Protein AF-A0A3P6LEL5-F1 (afdb_monomer_lite)

Radius of gyration: 14.1 Å; chains: 1; bounding box: 33×29×47 Å

InterPro domains:
  IPR008927 6-phosphogluconate dehydrogenase-like, C-terminal domain superfamily [SSF48179] (1-123)
  IPR013118 Mannitol dehydrogenase, C-terminal [PF08125] (1-121)
  IPR013328 6-phosphogluconate dehydrogenase, domain 2 [G3DSA:1.10.1040.10] (1-125)
  IPR050988 Mannitol Dehydrogenase/Oxidoreductase [PTHR43362] (1-121)

Sequence (125 aa):
MLNGSHSFLAYLGYLAGYQHINDCMEDEHYRYAAYGLMLQEQAPTLKVQGVDLQDYANRLIERYSNPALRHRTWQIAMDGSQKLPQRMLDSVRWHLAHDSKFDLLALGVAGWMRYVGGVDDREIR

Foldseek 3Di:
DLLLLLLLLLLVCVLVPNFFLLSLLVDPVSLVLSLCCQVVQPVVLDDDPPDDSNVVSVVSSVVSNDPVDRHTSVVSLPPCVVSLVVNQVSSVVVCVVVVHDNPSSVSSVVSNVCSVVVDGPVVVD

Structure (mmCIF, N/CA/C/O backbone):
data_AF-A0A3P6LEL5-F1
#
_entry.id   AF-A0A3P6LEL5-F1
#
loop_
_atom_site.group_PDB
_atom_site.id
_atom_site.type_symbol
_atom_site.label_atom_id
_atom_site.label_alt_id
_atom_site.label_comp_id
_atom_site.label_asym_id
_atom_site.label_entity_id
_atom_site.label_seq_id
_atom_site.pdbx_PDB_ins_code
_atom_site.Cartn_x
_atom_site.Cartn_y
_atom_site.Cartn_z
_atom_site.occupancy
_atom_site.B_iso_or_equiv
_atom_site.auth_seq_id
_atom_site.auth_comp_id
_atom_site.auth_asym_id
_atom_site.auth_atom_id
_atom_site.pdbx_PDB_model_num
ATOM 1 N N . MET A 1 1 ? 1.299 -0.345 8.772 1.00 94.50 1 MET A N 1
ATOM 2 C CA . MET A 1 1 ? 1.200 0.726 7.762 1.00 94.50 1 MET A CA 1
ATOM 3 C C . MET A 1 1 ? 2.401 0.747 6.811 1.00 94.50 1 MET A C 1
ATOM 5 O O . MET A 1 1 ? 2.338 0.026 5.829 1.00 94.50 1 MET A O 1
ATOM 9 N N . LEU A 1 2 ? 3.525 1.420 7.129 1.00 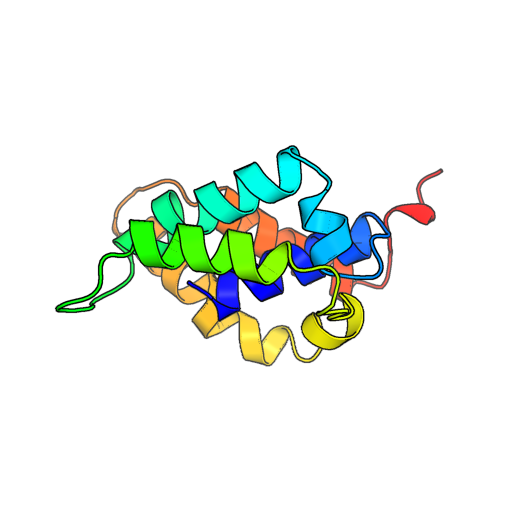97.00 2 LEU A N 1
ATOM 10 C CA . LEU A 1 2 ? 4.685 1.607 6.221 1.00 97.00 2 LEU A CA 1
ATOM 11 C C . LEU A 1 2 ? 5.102 0.357 5.436 1.00 97.00 2 LEU A C 1
ATOM 13 O O . LEU A 1 2 ? 5.195 0.384 4.217 1.00 97.00 2 LEU A O 1
ATOM 17 N N . ASN A 1 3 ? 5.379 -0.754 6.118 1.00 97.75 3 ASN A N 1
ATOM 18 C CA . ASN A 1 3 ? 5.879 -1.947 5.430 1.00 97.75 3 ASN A CA 1
ATOM 19 C C . ASN A 1 3 ? 4.821 -2.597 4.525 1.00 97.75 3 ASN A C 1
ATOM 21 O O . ASN A 1 3 ? 5.163 -3.133 3.469 1.00 97.75 3 ASN A O 1
ATOM 25 N N . GLY A 1 4 ? 3.551 -2.553 4.931 1.00 98.00 4 GLY A N 1
ATOM 26 C CA . GLY A 1 4 ? 2.448 -3.128 4.168 1.00 98.00 4 GLY A CA 1
ATOM 27 C C . GLY A 1 4 ? 2.177 -2.350 2.888 1.00 98.00 4 GLY A C 1
ATOM 28 O O . GLY A 1 4 ? 2.207 -2.942 1.814 1.00 98.00 4 GLY A O 1
ATOM 29 N N . SER A 1 5 ? 2.035 -1.026 2.979 1.00 98.62 5 SER A N 1
ATOM 30 C CA . SER A 1 5 ? 1.864 -0.157 1.808 1.00 98.62 5 SER A CA 1
ATOM 31 C C . SER A 1 5 ? 3.073 -0.174 0.868 1.00 98.62 5 SER A C 1
ATOM 33 O O . SER A 1 5 ? 2.899 -0.197 -0.346 1.00 98.62 5 SER A O 1
ATOM 35 N N . HIS A 1 6 ? 4.299 -0.263 1.394 1.00 98.38 6 HIS A N 1
ATOM 36 C CA . HIS A 1 6 ? 5.497 -0.381 0.556 1.00 98.38 6 HIS A CA 1
ATOM 37 C C . HIS A 1 6 ? 5.529 -1.696 -0.239 1.00 98.38 6 HIS A C 1
ATOM 39 O O . HIS A 1 6 ? 5.946 -1.704 -1.392 1.00 98.38 6 HIS A O 1
ATOM 45 N N . SER A 1 7 ? 5.070 -2.802 0.359 1.00 98.62 7 SER A N 1
ATOM 46 C CA . SER A 1 7 ? 4.987 -4.100 -0.335 1.00 98.62 7 SER A CA 1
ATOM 47 C C . SER A 1 7 ? 3.856 -4.108 -1.359 1.00 98.62 7 SER A C 1
ATOM 49 O O . SER A 1 7 ? 4.051 -4.582 -2.469 1.00 98.62 7 SER A O 1
ATOM 51 N N . PHE A 1 8 ? 2.703 -3.534 -1.005 1.00 98.75 8 PHE A N 1
ATOM 52 C CA . PHE A 1 8 ? 1.571 -3.337 -1.911 1.00 98.75 8 PHE A CA 1
ATOM 53 C C . PHE A 1 8 ? 1.992 -2.586 -3.182 1.00 98.75 8 PHE A C 1
ATOM 55 O O . PHE A 1 8 ? 1.807 -3.091 -4.286 1.00 98.75 8 PHE A O 1
ATOM 62 N N . LEU A 1 9 ? 2.648 -1.432 -3.017 1.00 98.75 9 LEU A N 1
ATOM 63 C CA . LEU A 1 9 ? 3.177 -0.643 -4.130 1.00 98.75 9 LEU A CA 1
ATOM 64 C C . LEU A 1 9 ? 4.254 -1.393 -4.915 1.00 98.75 9 LEU A C 1
ATOM 66 O O . LEU A 1 9 ? 4.284 -1.310 -6.135 1.00 98.75 9 LEU A O 1
ATOM 70 N N . ALA A 1 10 ? 5.122 -2.146 -4.239 1.00 98.56 10 ALA A N 1
ATOM 71 C CA . ALA A 1 10 ? 6.172 -2.905 -4.905 1.00 98.56 10 ALA A CA 1
ATOM 72 C C . ALA A 1 10 ? 5.623 -4.012 -5.813 1.00 98.56 10 ALA A C 1
ATOM 74 O O . ALA A 1 10 ? 6.094 -4.139 -6.938 1.00 98.56 10 ALA A O 1
ATOM 75 N N . TYR A 1 11 ? 4.638 -4.792 -5.353 1.00 98.25 11 TYR A N 1
ATOM 76 C CA . TYR A 1 11 ? 4.063 -5.872 -6.160 1.00 98.25 11 TYR A CA 1
ATOM 77 C C . TYR A 1 11 ? 3.291 -5.328 -7.358 1.00 98.25 11 TYR A C 1
ATOM 79 O O . TYR A 1 11 ? 3.574 -5.705 -8.491 1.00 98.25 11 TYR A O 1
ATOM 87 N N . LEU A 1 12 ? 2.349 -4.415 -7.114 1.00 98.19 12 LEU A N 1
ATOM 88 C CA . LEU A 1 12 ? 1.512 -3.863 -8.177 1.00 98.19 12 LEU A CA 1
ATOM 89 C C . LEU A 1 12 ? 2.333 -3.006 -9.142 1.00 98.19 12 LEU A C 1
ATOM 91 O O . LEU A 1 12 ? 2.214 -3.154 -10.353 1.00 98.19 12 LEU A O 1
ATOM 95 N N . GLY A 1 13 ? 3.232 -2.174 -8.610 1.00 98.12 13 GLY A N 1
ATOM 96 C CA . GLY A 1 13 ? 4.091 -1.323 -9.419 1.00 98.12 13 GLY A CA 1
ATOM 97 C C . GLY A 1 13 ? 5.030 -2.125 -10.311 1.00 98.12 13 GLY A C 1
ATOM 98 O O . GLY A 1 13 ? 5.171 -1.798 -11.485 1.00 98.12 13 GLY A O 1
ATOM 99 N N . TYR A 1 14 ? 5.617 -3.213 -9.798 1.00 96.94 14 TYR A N 1
ATOM 100 C CA . TYR A 1 14 ? 6.431 -4.107 -10.621 1.00 96.94 14 TYR A CA 1
ATOM 101 C C . TYR A 1 14 ? 5.620 -4.720 -11.770 1.00 96.94 14 TYR A C 1
ATOM 103 O O . TYR A 1 14 ? 6.064 -4.664 -12.914 1.00 96.94 14 TYR A O 1
ATOM 111 N N . LEU A 1 15 ? 4.424 -5.250 -11.482 1.00 95.81 15 LEU A N 1
ATOM 112 C CA . LEU A 1 15 ? 3.545 -5.856 -12.492 1.00 95.81 15 LEU A CA 1
ATOM 113 C C . LEU A 1 15 ? 3.101 -4.847 -13.562 1.00 95.81 15 LEU A C 1
ATOM 115 O O . LEU A 1 15 ? 3.089 -5.178 -14.744 1.00 95.81 15 LEU A O 1
ATOM 119 N N . ALA A 1 16 ? 2.838 -3.597 -13.172 1.00 95.94 16 ALA A N 1
ATOM 120 C CA . ALA A 1 16 ? 2.528 -2.505 -14.096 1.00 95.94 16 ALA A CA 1
ATOM 121 C C . ALA A 1 16 ? 3.755 -1.945 -14.842 1.00 95.94 16 ALA A C 1
ATOM 123 O O . ALA A 1 16 ? 3.619 -1.094 -15.721 1.00 95.94 16 ALA A O 1
ATOM 124 N N . GLY A 1 17 ? 4.964 -2.419 -14.530 1.00 95.69 17 GLY A N 1
ATOM 125 C CA . GLY A 1 17 ? 6.198 -2.006 -15.191 1.00 95.69 17 GLY A CA 1
ATOM 126 C C . GLY A 1 17 ? 6.844 -0.734 -14.637 1.00 95.69 17 GLY A C 1
ATOM 127 O O . GLY A 1 17 ? 7.774 -0.227 -15.268 1.00 95.69 17 GLY A O 1
ATOM 128 N N . TYR A 1 18 ? 6.406 -0.238 -13.477 1.00 97.44 18 TYR A N 1
ATOM 129 C CA . TYR A 1 18 ? 7.064 0.850 -12.757 1.00 97.44 18 TYR A CA 1
ATOM 130 C C . TYR A 1 18 ? 8.356 0.355 -12.097 1.00 97.44 18 TYR A C 1
ATOM 132 O O . TYR A 1 18 ? 8.378 -0.623 -11.339 1.00 97.44 18 TYR A O 1
ATOM 140 N N . GLN A 1 19 ? 9.466 1.039 -12.384 1.00 97.44 19 GLN A N 1
ATOM 141 C CA . GLN A 1 19 ? 10.782 0.629 -11.902 1.00 97.44 19 GLN A CA 1
ATOM 142 C C . GLN A 1 19 ? 10.981 0.989 -10.426 1.00 97.44 19 GLN A C 1
ATOM 144 O O . GLN A 1 19 ? 11.603 0.221 -9.682 1.00 97.44 19 GLN A O 1
ATOM 149 N N . HIS A 1 20 ? 10.452 2.134 -9.997 1.00 98.56 20 HIS A N 1
ATOM 150 C CA . HIS A 1 20 ? 10.607 2.657 -8.647 1.00 98.56 20 HIS A CA 1
ATOM 151 C C . HIS A 1 20 ? 9.267 3.011 -7.994 1.00 98.56 20 HIS A C 1
ATOM 153 O O . HIS A 1 20 ? 8.246 3.212 -8.647 1.00 98.56 20 HIS A O 1
ATOM 159 N N . ILE A 1 21 ? 9.279 3.109 -6.666 1.00 98.62 21 ILE A N 1
ATOM 160 C CA . ILE A 1 21 ? 8.098 3.482 -5.876 1.00 98.62 21 ILE A CA 1
ATOM 161 C C . ILE A 1 21 ? 7.633 4.914 -6.163 1.00 98.62 21 ILE A C 1
ATOM 163 O O . ILE A 1 21 ? 6.429 5.149 -6.199 1.00 98.62 21 ILE A O 1
ATOM 167 N N . ASN A 1 22 ? 8.553 5.853 -6.399 1.00 98.31 22 ASN A N 1
ATOM 168 C CA . ASN A 1 22 ? 8.192 7.223 -6.771 1.00 98.31 22 ASN A CA 1
ATOM 169 C C . ASN A 1 22 ? 7.467 7.270 -8.124 1.00 98.31 22 ASN A C 1
ATOM 171 O O . ASN A 1 22 ? 6.534 8.049 -8.255 1.00 98.31 22 ASN A O 1
ATOM 175 N N . ASP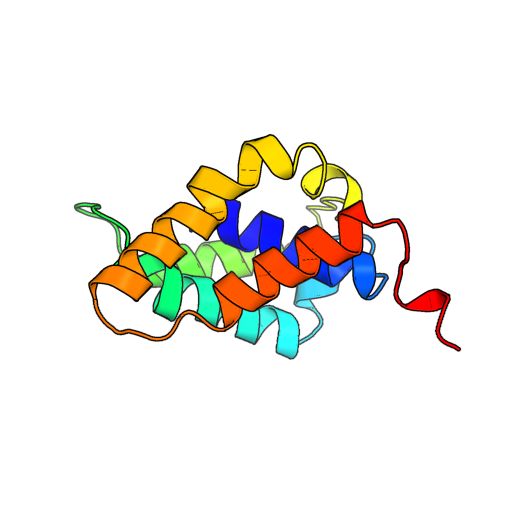 A 1 23 ? 7.808 6.383 -9.066 1.00 98.19 23 ASP A N 1
ATOM 176 C CA . ASP A 1 23 ? 7.111 6.276 -10.356 1.00 98.19 23 ASP A CA 1
ATOM 177 C C . ASP A 1 23 ? 5.645 5.843 -10.134 1.00 98.19 23 ASP A C 1
ATOM 179 O O . ASP A 1 23 ? 4.726 6.392 -10.732 1.00 98.19 23 ASP A O 1
ATOM 183 N N . CYS A 1 24 ? 5.396 4.932 -9.181 1.00 98.31 24 CYS A N 1
ATOM 184 C CA . CYS A 1 24 ? 4.030 4.563 -8.784 1.00 98.31 24 CYS A CA 1
ATOM 185 C C . CYS A 1 24 ? 3.269 5.754 -8.185 1.00 98.31 24 CYS A C 1
ATOM 187 O O . CYS A 1 24 ? 2.055 5.836 -8.306 1.00 98.31 24 CYS A O 1
ATOM 189 N N . MET A 1 25 ? 3.958 6.665 -7.493 1.00 98.44 25 MET A N 1
ATOM 190 C CA . MET A 1 25 ? 3.323 7.835 -6.884 1.00 98.44 25 MET A CA 1
ATOM 191 C C . MET A 1 25 ? 2.964 8.922 -7.888 1.00 98.44 25 MET A C 1
ATOM 193 O O . MET A 1 25 ? 2.181 9.795 -7.522 1.00 98.44 25 MET A O 1
ATOM 197 N N . GLU A 1 26 ? 3.477 8.887 -9.118 1.00 98.06 26 GLU A N 1
ATOM 198 C CA . GLU A 1 26 ? 3.040 9.776 -10.202 1.00 98.06 26 GLU A CA 1
ATOM 199 C C . GLU A 1 26 ? 1.642 9.392 -10.720 1.00 98.06 26 GLU A C 1
ATOM 201 O O . GLU A 1 26 ? 0.895 10.265 -11.160 1.00 98.06 26 GLU A O 1
ATOM 206 N N . ASP A 1 27 ? 1.244 8.124 -10.563 1.00 98.38 27 ASP A N 1
ATOM 207 C CA . ASP A 1 27 ? -0.088 7.612 -10.888 1.00 98.38 27 ASP A CA 1
ATOM 208 C C . ASP A 1 27 ? -1.077 7.837 -9.728 1.00 98.38 27 ASP A C 1
ATOM 210 O O . ASP A 1 27 ? -0.908 7.351 -8.601 1.00 98.38 27 ASP A O 1
ATOM 214 N N . GLU A 1 28 ? -2.150 8.583 -9.999 1.00 98.19 28 GLU A N 1
ATOM 215 C CA . GLU A 1 28 ? -3.161 8.918 -8.996 1.00 98.19 28 GLU A CA 1
ATOM 216 C C . GLU A 1 28 ? -3.905 7.693 -8.448 1.00 98.19 28 GLU A C 1
ATOM 218 O O . GLU A 1 28 ? -4.269 7.687 -7.269 1.00 98.19 28 GLU A O 1
ATOM 223 N N . HIS A 1 29 ? -4.063 6.629 -9.243 1.00 98.31 29 HIS A N 1
ATOM 224 C CA . HIS A 1 29 ? -4.743 5.407 -8.814 1.00 98.31 29 HIS A CA 1
ATOM 225 C C . HIS A 1 29 ? -3.921 4.671 -7.756 1.00 98.31 29 HIS A C 1
ATOM 227 O O . HIS A 1 29 ? -4.460 4.226 -6.743 1.00 98.31 29 HIS A O 1
ATOM 233 N N . TYR A 1 30 ? -2.601 4.597 -7.944 1.00 98.62 30 TYR A N 1
ATOM 234 C CA . TYR A 1 30 ? -1.678 3.999 -6.978 1.00 98.62 30 TYR A CA 1
ATOM 235 C C . TYR A 1 30 ? -1.588 4.825 -5.702 1.00 98.62 30 TYR A C 1
ATOM 237 O O . TYR A 1 30 ? -1.585 4.263 -4.603 1.00 98.62 30 TYR A O 1
ATOM 245 N N . ARG A 1 31 ? -1.552 6.156 -5.830 1.00 98.56 31 ARG A N 1
ATOM 246 C CA . ARG A 1 31 ? -1.554 7.062 -4.677 1.00 98.56 31 ARG A CA 1
ATOM 247 C C . ARG A 1 31 ? -2.834 6.901 -3.856 1.00 98.56 31 ARG A C 1
ATOM 249 O O . ARG A 1 31 ? -2.757 6.735 -2.638 1.00 98.56 31 ARG A O 1
ATOM 256 N N . TYR A 1 32 ? -3.991 6.885 -4.520 1.00 98.62 32 TYR A N 1
ATOM 257 C CA . TYR A 1 32 ? -5.291 6.686 -3.883 1.00 98.62 32 TYR A CA 1
ATOM 258 C C . TYR A 1 32 ? -5.395 5.310 -3.220 1.00 98.62 32 TYR A C 1
ATOM 260 O O . TYR A 1 32 ? -5.736 5.222 -2.041 1.00 98.62 32 TYR A O 1
ATOM 268 N N . ALA A 1 33 ? -5.031 4.242 -3.934 1.00 98.81 33 ALA A N 1
ATOM 269 C CA . ALA A 1 33 ? -5.073 2.880 -3.413 1.00 98.81 33 ALA A CA 1
ATOM 270 C C . ALA A 1 33 ? -4.130 2.691 -2.216 1.00 98.81 33 ALA A C 1
ATOM 272 O O . ALA A 1 33 ? -4.523 2.116 -1.205 1.00 98.81 33 ALA A O 1
ATOM 273 N N . ALA A 1 34 ? -2.904 3.219 -2.268 1.00 98.81 34 ALA A N 1
ATOM 274 C CA . ALA A 1 34 ? -1.982 3.138 -1.139 1.00 98.81 34 ALA A CA 1
ATOM 275 C C . ALA A 1 34 ? -2.507 3.899 0.084 1.00 98.81 34 ALA A C 1
ATOM 277 O O . ALA A 1 34 ? -2.421 3.386 1.199 1.00 98.81 34 ALA A O 1
ATOM 278 N N . TYR A 1 35 ? -3.072 5.093 -0.106 1.00 98.81 35 TYR A N 1
ATOM 279 C CA . TYR A 1 35 ? -3.641 5.874 0.992 1.00 98.81 35 TYR A CA 1
ATOM 280 C C . TYR A 1 35 ? -4.891 5.209 1.592 1.00 98.81 35 TYR A C 1
ATOM 282 O O . TYR A 1 35 ? -5.014 5.110 2.815 1.00 98.81 35 TYR A O 1
ATOM 290 N N . GLY A 1 36 ? -5.774 4.674 0.742 1.00 98.75 36 GLY A N 1
ATOM 291 C CA . GLY A 1 36 ? -6.934 3.880 1.146 1.00 98.75 36 GLY A CA 1
ATOM 292 C C . GLY A 1 36 ? -6.527 2.646 1.948 1.00 98.75 36 GLY A C 1
ATOM 293 O O . GLY A 1 36 ? -7.024 2.446 3.052 1.00 98.75 36 GLY A O 1
ATOM 294 N N . LEU A 1 37 ? -5.536 1.888 1.469 1.00 98.88 37 LEU A N 1
ATOM 295 C CA . LEU A 1 37 ? -4.988 0.730 2.177 1.00 98.88 37 LEU A CA 1
ATOM 296 C C . LEU A 1 37 ? -4.485 1.132 3.567 1.00 98.88 37 LEU A C 1
ATOM 298 O O . LEU A 1 37 ? -4.760 0.452 4.554 1.00 98.88 37 LEU A O 1
ATOM 302 N N . MET A 1 38 ? -3.740 2.237 3.657 1.00 98.75 38 MET A N 1
ATOM 303 C CA . MET A 1 38 ? -3.193 2.714 4.925 1.00 98.75 38 MET A CA 1
ATOM 304 C C . 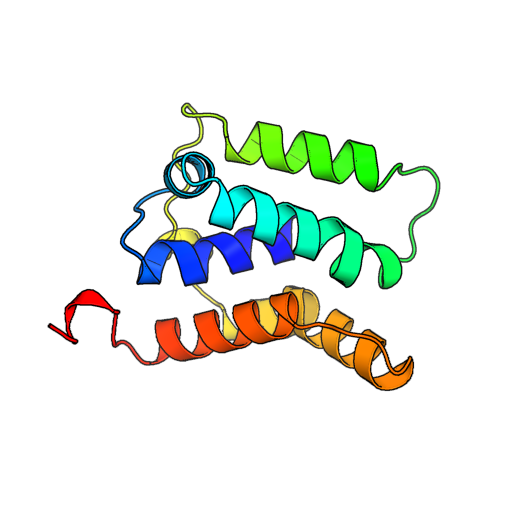MET A 1 38 ? -4.299 3.044 5.933 1.00 98.75 38 MET A C 1
ATOM 306 O O . MET A 1 38 ? -4.240 2.568 7.067 1.00 98.75 38 MET A O 1
ATOM 310 N N . LEU A 1 39 ? -5.291 3.849 5.550 1.00 98.62 39 LEU A N 1
ATOM 311 C CA . LEU A 1 39 ? -6.262 4.395 6.503 1.00 98.62 39 LEU A CA 1
ATOM 312 C C . LEU A 1 39 ? -7.507 3.541 6.698 1.00 98.62 39 LEU A C 1
ATOM 314 O O . LEU A 1 39 ? -8.030 3.487 7.806 1.00 98.62 39 LEU A O 1
ATOM 318 N N . GLN A 1 40 ? -7.988 2.886 5.650 1.00 98.62 40 GLN A N 1
ATOM 319 C CA . GLN A 1 40 ? -9.242 2.139 5.707 1.00 98.62 40 GLN A CA 1
ATOM 320 C C . GLN A 1 40 ? -9.014 0.694 6.152 1.00 98.62 40 GLN A C 1
ATOM 322 O O . GLN A 1 40 ? -9.867 0.132 6.831 1.00 98.62 40 GLN A O 1
ATOM 327 N N . GLU A 1 41 ? -7.855 0.112 5.828 1.00 98.69 41 GLU A N 1
ATOM 328 C CA . GLU A 1 41 ? -7.624 -1.327 6.021 1.00 98.69 41 GLU A CA 1
ATOM 329 C C . GLU A 1 41 ? -6.441 -1.657 6.938 1.00 98.69 41 GLU A C 1
ATOM 331 O O . GLU A 1 41 ? -6.375 -2.720 7.543 1.00 98.69 41 GLU A O 1
ATOM 336 N N . GLN A 1 42 ? -5.470 -0.757 7.095 1.00 98.50 42 GLN A N 1
ATOM 337 C CA . GLN A 1 42 ? -4.372 -0.984 8.036 1.00 98.50 42 GLN A CA 1
ATOM 338 C C . GLN A 1 42 ? -4.622 -0.285 9.363 1.00 98.50 42 GLN A C 1
ATOM 340 O O . GLN A 1 42 ? -4.501 -0.931 10.402 1.00 98.50 42 GLN A O 1
ATOM 345 N N . ALA A 1 43 ? -4.975 1.002 9.351 1.00 98.06 43 ALA A N 1
ATOM 346 C CA . ALA A 1 43 ? -5.150 1.792 10.568 1.00 98.06 43 ALA A CA 1
ATOM 347 C C . ALA A 1 43 ? -6.111 1.160 11.597 1.00 98.06 43 ALA A C 1
ATOM 349 O O . ALA A 1 43 ? -5.706 1.085 12.759 1.00 98.06 43 ALA A O 1
ATOM 350 N N . PRO A 1 44 ? -7.291 0.611 11.226 1.00 97.56 44 PRO A N 1
ATOM 351 C CA . PRO A 1 44 ? -8.206 -0.006 12.196 1.00 97.56 44 PRO A CA 1
ATOM 352 C C . PRO A 1 44 ? -7.628 -1.243 12.898 1.00 97.56 44 PRO A C 1
ATOM 354 O O . PRO A 1 44 ? -8.060 -1.605 13.990 1.00 97.56 44 PRO A O 1
ATOM 357 N N . THR A 1 45 ? -6.625 -1.880 12.289 1.00 97.44 45 THR A N 1
ATOM 358 C CA . THR A 1 45 ? -5.999 -3.113 12.792 1.00 97.44 45 THR A CA 1
ATOM 359 C C . THR A 1 45 ? -4.822 -2.841 13.735 1.00 97.44 45 THR A C 1
ATOM 361 O O . THR A 1 45 ? -4.295 -3.760 14.364 1.00 97.44 45 THR A O 1
ATOM 364 N N . LEU A 1 46 ? -4.387 -1.580 13.855 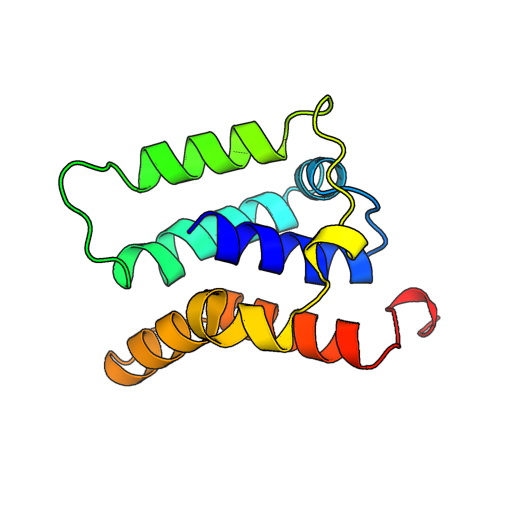1.00 95.75 46 LEU A N 1
ATOM 365 C CA . LEU A 1 46 ? -3.227 -1.185 14.651 1.00 95.75 46 LEU A CA 1
ATOM 366 C C . LEU A 1 46 ? -3.624 -0.790 16.075 1.00 95.75 46 LEU A C 1
ATOM 368 O O . LEU A 1 46 ? -4.546 -0.013 16.298 1.00 95.75 46 LEU A O 1
ATOM 372 N N . LYS A 1 47 ? -2.843 -1.256 17.054 1.00 91.06 47 LYS A N 1
ATOM 373 C CA . LYS A 1 47 ? -2.913 -0.795 18.446 1.00 91.06 47 LYS A CA 1
ATOM 374 C C . LYS A 1 47 ? -1.710 0.097 18.735 1.00 91.06 47 LYS A C 1
ATOM 376 O O . LYS A 1 47 ? -0.635 -0.404 19.051 1.00 91.06 47 LYS A O 1
ATOM 381 N N . VAL A 1 48 ? -1.881 1.409 18.590 1.00 90.44 48 VAL A N 1
ATOM 382 C CA . VAL A 1 48 ? -0.832 2.411 18.837 1.00 90.44 48 VAL A CA 1
ATOM 383 C C . VAL A 1 48 ? -1.363 3.538 19.722 1.00 90.44 48 VAL A C 1
ATOM 385 O O . VAL A 1 48 ? -2.540 3.879 19.652 1.00 90.44 48 VAL A O 1
ATOM 388 N N . GLN A 1 49 ? -0.504 4.107 20.567 1.00 92.25 49 GLN A N 1
ATOM 389 C CA . GLN A 1 49 ? -0.823 5.257 21.419 1.00 92.25 49 GLN A CA 1
ATOM 390 C C . GLN A 1 49 ? 0.058 6.444 21.026 1.00 92.25 49 GLN A C 1
ATOM 392 O O . GLN A 1 49 ? 1.234 6.261 20.720 1.00 92.25 49 GLN A O 1
ATOM 397 N N . GLY A 1 50 ? -0.507 7.655 21.042 1.00 92.12 50 GLY A N 1
ATOM 398 C CA . GLY A 1 50 ? 0.244 8.890 20.786 1.00 92.12 50 GLY A CA 1
ATOM 399 C C . GLY A 1 50 ? 0.700 9.091 19.337 1.00 92.12 50 GLY A C 1
ATOM 400 O O . GLY A 1 50 ? 1.588 9.902 19.094 1.00 92.12 50 GLY A O 1
ATOM 401 N N . VAL A 1 51 ? 0.119 8.362 18.379 1.00 93.75 51 VAL A N 1
ATOM 402 C CA . VAL A 1 51 ? 0.419 8.499 16.948 1.00 93.75 51 VAL A CA 1
ATOM 403 C C . VAL A 1 51 ? -0.856 8.864 16.204 1.00 93.75 51 VAL A C 1
ATOM 405 O O . VAL A 1 51 ? -1.827 8.111 16.241 1.00 93.75 51 VAL A O 1
ATOM 408 N N . ASP A 1 52 ? -0.827 9.990 15.496 1.00 96.62 52 ASP A N 1
ATOM 409 C CA . ASP A 1 52 ? -1.831 10.307 14.486 1.00 96.62 52 ASP A CA 1
ATOM 410 C C . ASP A 1 52 ? -1.537 9.477 13.227 1.00 96.62 52 ASP A C 1
ATOM 412 O O . ASP A 1 52 ? -0.546 9.683 12.522 1.00 96.62 52 ASP A O 1
ATOM 416 N N . LEU A 1 53 ? -2.382 8.479 12.977 1.00 97.19 53 LEU A N 1
ATOM 417 C CA . LEU A 1 53 ? -2.228 7.572 11.843 1.00 97.19 53 LEU A CA 1
ATOM 418 C C . LEU A 1 53 ? -2.516 8.251 10.498 1.00 97.19 53 LEU A C 1
ATOM 420 O O . LEU A 1 53 ? -1.977 7.804 9.484 1.00 97.19 53 LEU A O 1
ATOM 424 N N . GLN A 1 54 ? -3.316 9.319 10.479 1.00 97.94 54 GLN A N 1
ATOM 425 C CA . GLN A 1 54 ? -3.582 10.094 9.273 1.00 97.94 54 GLN A CA 1
ATOM 426 C C . GLN A 1 54 ? -2.376 10.952 8.901 1.00 97.94 54 GLN A C 1
ATOM 428 O O . GLN A 1 54 ? -1.925 10.894 7.755 1.00 97.94 54 GLN A O 1
ATOM 433 N N . ASP A 1 55 ? -1.801 11.673 9.866 1.00 98.25 55 ASP A N 1
ATOM 434 C CA . ASP A 1 55 ? -0.539 12.395 9.655 1.00 98.25 55 ASP A CA 1
ATOM 435 C C . ASP A 1 55 ? 0.575 11.435 9.220 1.00 98.25 55 ASP A C 1
ATOM 437 O O . ASP A 1 55 ? 1.285 11.675 8.240 1.00 98.25 55 ASP A O 1
ATOM 441 N N . TYR A 1 56 ? 0.675 10.277 9.880 1.00 98.25 56 TYR A N 1
ATOM 442 C CA . TYR A 1 56 ? 1.658 9.267 9.510 1.00 98.25 56 TYR A CA 1
ATOM 443 C C . TYR A 1 56 ? 1.466 8.764 8.070 1.00 98.25 56 TYR A C 1
ATOM 445 O O . TYR A 1 56 ? 2.449 8.652 7.334 1.00 98.25 56 TYR A O 1
ATOM 453 N N . ALA A 1 57 ? 0.229 8.511 7.629 1.00 98.56 57 ALA A 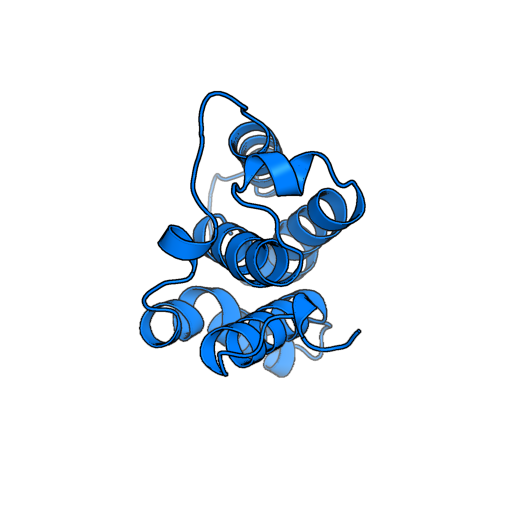N 1
ATOM 454 C CA . ALA A 1 57 ? -0.061 8.135 6.245 1.00 98.56 57 ALA A CA 1
ATOM 455 C C . ALA A 1 57 ? 0.315 9.245 5.249 1.00 98.56 57 ALA A C 1
ATOM 457 O O . ALA A 1 57 ? 0.949 8.958 4.232 1.00 98.56 57 ALA A O 1
ATOM 458 N N . ASN A 1 58 ? 0.007 10.511 5.556 1.00 98.69 58 ASN A N 1
ATOM 459 C CA . ASN A 1 58 ? 0.383 11.658 4.719 1.00 98.69 58 ASN A CA 1
ATOM 460 C C . ASN A 1 58 ? 1.905 11.732 4.525 1.00 98.69 58 ASN A C 1
ATOM 462 O O . ASN A 1 58 ? 2.391 11.841 3.398 1.00 98.69 58 ASN A O 1
ATOM 466 N N . ARG A 1 59 ? 2.670 11.568 5.610 1.00 98.56 59 ARG A N 1
ATOM 467 C CA . ARG A 1 59 ? 4.141 11.549 5.571 1.00 98.56 59 ARG A CA 1
ATOM 468 C C . ARG A 1 59 ? 4.701 10.361 4.792 1.00 98.56 59 ARG A C 1
ATOM 470 O O . ARG A 1 59 ? 5.767 10.466 4.187 1.00 98.56 59 ARG A O 1
ATOM 477 N N . LEU A 1 60 ? 4.016 9.215 4.795 1.00 98.44 60 LEU A N 1
ATOM 478 C CA . LEU A 1 60 ? 4.404 8.080 3.954 1.00 98.44 60 LEU A CA 1
ATOM 479 C C . LEU A 1 60 ? 4.190 8.370 2.471 1.00 98.44 60 LEU A C 1
ATOM 481 O O . LEU A 1 60 ? 5.077 8.052 1.683 1.00 98.44 60 LEU A O 1
ATOM 485 N N . ILE A 1 61 ? 3.069 8.991 2.098 1.00 98.62 61 ILE A N 1
ATOM 486 C CA . ILE A 1 61 ? 2.822 9.409 0.712 1.00 98.62 61 ILE A CA 1
ATOM 487 C C . ILE A 1 61 ? 3.881 10.415 0.255 1.00 98.62 61 ILE A C 1
ATOM 489 O O . ILE A 1 61 ? 4.474 10.226 -0.806 1.00 98.62 61 ILE A O 1
ATOM 493 N N . GLU A 1 62 ? 4.190 11.427 1.067 1.00 98.56 62 GLU A N 1
ATOM 494 C CA . GLU A 1 62 ? 5.272 12.378 0.782 1.00 98.56 62 GLU A CA 1
ATOM 495 C C . GLU A 1 62 ? 6.615 11.657 0.591 1.00 98.56 62 GLU A C 1
ATOM 497 O O . GLU A 1 62 ? 7.309 11.860 -0.407 1.00 98.56 62 GLU A O 1
ATOM 502 N N . ARG A 1 63 ? 6.960 10.738 1.503 1.00 98.50 63 ARG A N 1
ATOM 503 C CA . ARG A 1 63 ? 8.198 9.957 1.413 1.00 98.50 63 ARG A CA 1
ATOM 504 C C . ARG A 1 63 ? 8.261 9.104 0.149 1.00 98.50 63 ARG A C 1
ATOM 506 O O . ARG A 1 63 ? 9.322 9.034 -0.465 1.00 98.50 63 ARG A O 1
ATOM 513 N N . TYR A 1 64 ? 7.177 8.424 -0.214 1.00 98.50 64 TYR A N 1
ATOM 514 C CA . TYR A 1 64 ? 7.127 7.607 -1.428 1.00 98.50 64 TYR A CA 1
ATOM 515 C C . TYR A 1 64 ? 7.202 8.452 -2.695 1.00 98.50 64 TYR A C 1
ATOM 517 O O . TYR A 1 64 ? 7.716 7.968 -3.695 1.00 98.50 64 TYR A O 1
ATOM 525 N N . SER A 1 65 ? 6.741 9.702 -2.641 1.00 98.31 65 SER A N 1
ATOM 526 C CA . SER A 1 65 ? 6.741 10.628 -3.777 1.00 98.31 65 SER A CA 1
ATOM 527 C C . SER A 1 65 ? 8.089 11.330 -3.980 1.00 98.31 65 SER A C 1
ATOM 529 O O . SER A 1 65 ? 8.254 12.068 -4.945 1.00 98.31 65 SER A O 1
ATOM 531 N N . ASN A 1 66 ? 9.062 11.134 -3.084 1.00 97.88 66 ASN A N 1
ATOM 532 C CA . ASN A 1 66 ? 10.360 11.797 -3.165 1.00 97.88 66 ASN A CA 1
ATOM 533 C C . ASN A 1 66 ? 11.224 11.212 -4.309 1.00 97.88 66 ASN A C 1
ATOM 535 O O . ASN A 1 66 ? 11.714 10.087 -4.175 1.00 97.88 66 ASN A O 1
ATOM 539 N N . PRO A 1 67 ? 11.523 11.975 -5.380 1.00 94.31 67 PRO A N 1
ATOM 540 C CA . PRO A 1 67 ? 12.269 11.478 -6.543 1.00 94.31 67 PRO A CA 1
ATOM 541 C C . PRO A 1 67 ? 13.750 11.184 -6.249 1.00 94.31 67 PRO A C 1
ATOM 543 O O . PRO A 1 67 ? 14.415 10.486 -7.019 1.00 94.31 67 PRO A O 1
ATOM 546 N N . ALA A 1 68 ? 14.288 11.691 -5.134 1.00 96.38 68 ALA A N 1
ATOM 547 C CA . ALA A 1 68 ? 15.631 11.341 -4.679 1.00 96.38 68 ALA A CA 1
ATOM 548 C C . ALA A 1 68 ? 15.697 9.899 -4.137 1.00 96.38 68 ALA A C 1
ATOM 550 O O . ALA A 1 68 ? 16.769 9.292 -4.118 1.00 96.38 68 ALA A O 1
ATOM 551 N N . LEU A 1 69 ? 14.561 9.329 -3.714 1.00 90.50 69 LEU A N 1
ATOM 552 C CA . LEU A 1 69 ? 14.455 7.970 -3.188 1.00 90.50 69 LEU A CA 1
ATOM 553 C C . LEU A 1 69 ? 14.046 6.990 -4.290 1.00 90.50 69 LEU A C 1
ATOM 555 O O . LEU A 1 69 ? 12.887 6.612 -4.430 1.00 90.50 69 LEU A O 1
ATOM 559 N N . ARG A 1 70 ? 15.033 6.507 -5.044 1.00 93.69 70 ARG A N 1
ATOM 560 C CA . ARG A 1 70 ? 14.842 5.521 -6.120 1.00 93.69 70 ARG A CA 1
ATOM 561 C C . ARG A 1 70 ? 14.737 4.089 -5.591 1.00 93.69 70 ARG A C 1
ATOM 563 O O . ARG A 1 70 ? 15.545 3.223 -5.932 1.00 93.69 70 ARG A O 1
ATOM 570 N N . HIS A 1 71 ? 13.766 3.822 -4.719 1.00 97.50 71 HIS A N 1
ATOM 571 C CA . HIS A 1 71 ? 13.545 2.461 -4.233 1.00 97.50 71 HIS A CA 1
ATOM 572 C C . HIS A 1 71 ? 12.961 1.594 -5.348 1.00 97.50 71 HIS A C 1
ATOM 574 O O . HIS A 1 71 ? 11.833 1.817 -5.784 1.00 97.50 71 HIS A O 1
ATOM 580 N N . ARG A 1 72 ? 13.724 0.597 -5.803 1.00 97.94 72 ARG A N 1
ATOM 581 C CA . ARG A 1 72 ? 13.303 -0.275 -6.902 1.00 97.94 72 ARG A CA 1
ATOM 582 C C . ARG A 1 72 ? 12.218 -1.249 -6.447 1.00 97.94 72 ARG A C 1
ATOM 584 O O . ARG A 1 72 ? 12.396 -1.936 -5.439 1.00 97.94 72 ARG A O 1
ATOM 591 N N . THR A 1 73 ? 11.136 -1.344 -7.217 1.00 97.56 73 THR A N 1
ATOM 592 C CA . THR A 1 73 ? 9.964 -2.190 -6.921 1.00 97.56 73 THR A CA 1
ATOM 593 C C . THR A 1 73 ? 10.364 -3.652 -6.709 1.00 97.56 73 THR A C 1
ATOM 595 O O . THR A 1 73 ? 10.070 -4.225 -5.660 1.00 97.56 73 THR A O 1
ATOM 598 N N . TRP A 1 74 ? 11.164 -4.218 -7.619 1.00 94.69 74 TRP A N 1
ATOM 599 C CA . TRP A 1 74 ? 11.639 -5.607 -7.527 1.00 94.69 74 TRP A CA 1
ATOM 600 C C . TRP A 1 74 ? 12.459 -5.896 -6.260 1.00 94.69 74 TRP A C 1
ATOM 602 O O . TRP A 1 74 ? 12.309 -6.960 -5.667 1.00 94.69 74 TRP A O 1
ATOM 612 N N . GLN A 1 75 ? 13.287 -4.950 -5.791 1.00 96.62 75 GLN A N 1
ATOM 613 C CA . GLN A 1 75 ? 14.082 -5.144 -4.569 1.00 96.62 75 GLN A CA 1
ATOM 614 C C . GLN A 1 75 ? 13.193 -5.213 -3.326 1.00 96.62 75 GLN A C 1
ATOM 616 O O . GLN A 1 75 ? 13.462 -5.975 -2.400 1.00 96.62 75 GLN A O 1
ATOM 621 N N . ILE A 1 76 ? 12.121 -4.422 -3.290 1.00 97.12 76 ILE A N 1
ATOM 622 C CA . ILE A 1 76 ? 11.182 -4.419 -2.165 1.00 97.12 76 ILE A CA 1
ATOM 623 C C . ILE A 1 76 ? 10.311 -5.682 -2.184 1.00 97.12 76 ILE A C 1
ATOM 625 O O . ILE A 1 76 ? 10.033 -6.231 -1.110 1.00 97.12 76 ILE A O 1
ATOM 629 N N . ALA A 1 77 ? 9.924 -6.141 -3.379 1.00 95.25 77 ALA A N 1
ATOM 630 C CA . ALA A 1 77 ? 9.057 -7.295 -3.616 1.00 95.25 77 ALA A CA 1
ATOM 631 C C . ALA A 1 77 ? 9.697 -8.657 -3.269 1.00 95.25 77 ALA A C 1
ATOM 633 O O . ALA A 1 77 ? 8.993 -9.654 -3.117 1.00 95.25 77 ALA A O 1
ATOM 634 N N . MET A 1 78 ? 11.020 -8.724 -3.096 1.00 92.62 78 MET A N 1
ATOM 635 C CA . MET A 1 78 ? 11.712 -9.944 -2.649 1.00 92.62 78 MET A CA 1
ATOM 636 C C . MET A 1 78 ? 11.204 -10.466 -1.301 1.00 92.62 78 MET A C 1
ATOM 638 O O . MET A 1 78 ? 10.620 -9.716 -0.521 1.00 92.62 78 MET A O 1
ATOM 642 N N . ASP A 1 79 ? 11.474 -11.734 -0.984 1.00 94.50 79 ASP A N 1
ATOM 643 C CA . ASP A 1 79 ? 11.151 -12.367 0.309 1.00 94.50 79 ASP A CA 1
ATOM 644 C C . ASP A 1 79 ? 9.676 -12.233 0.722 1.00 94.50 79 ASP A C 1
ATOM 646 O O . ASP A 1 79 ? 9.335 -12.171 1.906 1.00 94.50 79 ASP A O 1
ATOM 650 N N . GLY A 1 80 ? 8.776 -12.156 -0.263 1.00 93.06 80 GLY A N 1
ATOM 651 C CA . GLY A 1 80 ? 7.367 -11.851 -0.032 1.00 93.06 80 GLY A CA 1
ATOM 652 C C . GLY A 1 80 ? 6.660 -12.856 0.880 1.00 93.06 80 GLY A C 1
ATOM 653 O O . GLY A 1 80 ? 5.878 -12.447 1.734 1.00 93.06 80 GLY A O 1
ATOM 654 N N . SER A 1 81 ? 7.009 -14.144 0.798 1.00 94.75 81 SER A N 1
ATOM 655 C CA . SER A 1 81 ? 6.463 -15.188 1.680 1.00 94.75 81 SER A CA 1
ATOM 656 C C . SER A 1 81 ? 6.766 -14.939 3.163 1.00 94.75 81 SER A C 1
ATOM 658 O O . SER A 1 81 ? 5.920 -15.205 4.012 1.00 94.75 81 SER A O 1
ATOM 660 N N . GLN A 1 82 ? 7.933 -14.368 3.480 1.00 96.69 82 GLN A N 1
ATOM 661 C CA . GLN A 1 82 ? 8.330 -14.013 4.849 1.00 96.69 82 GLN A CA 1
ATOM 662 C C . GLN A 1 82 ? 7.697 -12.700 5.323 1.00 96.69 82 GLN A C 1
ATOM 664 O O . GLN A 1 82 ? 7.630 -12.428 6.520 1.00 96.69 82 GLN A O 1
ATOM 669 N N . LYS A 1 83 ? 7.291 -11.846 4.381 1.00 96.31 83 LYS A N 1
ATOM 670 C CA . LYS A 1 83 ? 6.767 -10.498 4.626 1.00 96.31 83 LYS A CA 1
ATOM 671 C C . LYS A 1 83 ? 5.245 -10.475 4.740 1.00 96.31 83 LYS A C 1
ATOM 673 O O . LYS A 1 83 ? 4.708 -9.653 5.477 1.00 96.31 83 LYS A O 1
ATOM 678 N N . LEU A 1 84 ? 4.555 -11.323 3.983 1.00 96.56 84 LEU A N 1
ATOM 679 C CA . LEU A 1 84 ? 3.101 -11.304 3.852 1.00 96.56 84 LEU A CA 1
ATOM 680 C C . LEU A 1 84 ? 2.325 -11.478 5.162 1.00 96.56 84 LEU A C 1
ATOM 682 O O . LEU A 1 84 ? 1.369 -10.716 5.339 1.00 96.56 84 LEU A O 1
ATOM 686 N N . PRO A 1 85 ? 2.690 -12.410 6.070 1.00 97.62 85 PRO A N 1
ATOM 687 C CA . PRO A 1 85 ? 1.919 -12.648 7.287 1.00 97.62 85 PRO A CA 1
ATOM 688 C C . PRO A 1 85 ? 1.629 -11.360 8.067 1.00 97.62 85 PRO A C 1
ATOM 690 O O . PRO A 1 85 ? 0.480 -10.966 8.221 1.00 97.62 85 PRO A O 1
ATOM 693 N N . GLN A 1 86 ? 2.682 -10.633 8.417 1.00 96.12 86 GLN A N 1
ATOM 694 C CA . GLN A 1 86 ? 2.652 -9.429 9.242 1.00 96.12 86 GLN A CA 1
ATOM 695 C C . GLN A 1 86 ? 2.345 -8.140 8.468 1.00 96.12 86 GLN A C 1
ATOM 697 O O . GLN A 1 86 ? 2.051 -7.109 9.070 1.00 96.12 86 GLN A O 1
ATOM 702 N N . ARG A 1 87 ? 2.480 -8.141 7.136 1.00 97.62 87 ARG A N 1
ATOM 703 C CA . ARG A 1 87 ? 2.254 -6.940 6.310 1.00 97.62 87 ARG A CA 1
ATOM 704 C C . ARG A 1 87 ? 0.857 -6.867 5.708 1.00 97.62 87 ARG A C 1
ATOM 706 O O . ARG A 1 87 ? 0.440 -5.766 5.352 1.00 97.62 87 ARG A O 1
ATOM 713 N N . MET A 1 88 ? 0.180 -8.007 5.565 1.00 97.69 88 MET A N 1
ATOM 714 C CA . MET A 1 88 ? -1.151 -8.094 4.964 1.00 97.69 88 MET A CA 1
ATOM 715 C C . MET A 1 88 ? -2.055 -9.093 5.692 1.00 97.69 88 MET A C 1
ATOM 717 O O . MET A 1 88 ? -3.148 -8.717 6.106 1.00 97.69 88 MET A O 1
ATOM 721 N N . LEU A 1 89 ? -1.622 -10.347 5.884 1.00 98.38 89 LEU A N 1
ATOM 722 C CA . LEU A 1 89 ? -2.534 -11.418 6.320 1.00 98.38 89 LEU A CA 1
ATOM 723 C C . LEU A 1 89 ? -3.065 -11.233 7.746 1.00 98.38 89 LEU A C 1
ATOM 725 O O . LEU A 1 89 ? -4.201 -11.608 8.013 1.00 98.38 89 LEU A O 1
ATOM 729 N N . ASP A 1 90 ? -2.295 -10.638 8.654 1.00 98.06 90 ASP A N 1
ATOM 730 C CA . ASP A 1 90 ? -2.773 -10.321 10.003 1.00 98.06 90 ASP A CA 1
ATOM 731 C C . ASP A 1 90 ? -3.891 -9.269 9.977 1.00 98.06 90 ASP A C 1
ATOM 733 O O . ASP A 1 90 ? -4.901 -9.437 10.661 1.00 98.06 90 ASP A O 1
ATOM 737 N N . SER A 1 91 ? -3.776 -8.241 9.128 1.00 98.25 91 SER A N 1
ATOM 738 C CA . SER A 1 91 ? -4.859 -7.273 8.912 1.00 98.25 91 SER A CA 1
ATOM 739 C C . SER A 1 91 ? -6.064 -7.932 8.226 1.00 98.25 91 SER A C 1
ATOM 741 O O . SER A 1 91 ? -7.192 -7.707 8.650 1.00 98.25 91 SER A O 1
ATOM 743 N N . VAL A 1 92 ? -5.853 -8.828 7.249 1.00 98.75 92 VAL A N 1
ATOM 744 C CA . VAL A 1 92 ? -6.944 -9.616 6.632 1.00 98.75 92 VAL A CA 1
ATOM 745 C C . VAL A 1 92 ? -7.689 -10.447 7.682 1.00 98.75 92 VAL A C 1
ATOM 747 O O . VAL A 1 92 ? -8.915 -10.415 7.735 1.00 98.75 92 VAL A O 1
ATOM 750 N N . ARG A 1 93 ? -6.973 -11.161 8.560 1.00 98.69 93 ARG A N 1
ATOM 751 C CA . ARG A 1 93 ? -7.580 -11.935 9.658 1.00 98.69 93 ARG A CA 1
ATOM 752 C C . ARG A 1 93 ? -8.381 -11.048 10.603 1.00 98.69 93 ARG A C 1
ATOM 754 O O . ARG A 1 93 ? -9.454 -11.453 11.041 1.00 98.69 93 ARG A O 1
ATOM 761 N N . TRP A 1 94 ? -7.874 -9.851 10.904 1.00 98.62 94 TRP A N 1
ATOM 762 C CA . TRP A 1 94 ? -8.608 -8.871 11.696 1.00 98.62 94 TRP A CA 1
ATOM 763 C C . TRP A 1 94 ? -9.922 -8.494 11.006 1.00 98.62 94 TRP A C 1
ATOM 765 O O . TRP A 1 94 ? -10.971 -8.593 11.634 1.00 98.62 94 TRP A O 1
ATOM 775 N N . HIS A 1 95 ? -9.897 -8.155 9.715 1.00 98.75 95 HIS A N 1
ATOM 776 C CA . HIS A 1 95 ? -11.102 -7.766 8.980 1.00 98.75 95 HIS A CA 1
ATOM 777 C C . HIS A 1 95 ? -12.135 -8.889 8.875 1.00 98.75 95 HIS A C 1
ATOM 779 O O . HIS A 1 95 ? -13.318 -8.636 9.090 1.00 98.75 95 HIS A O 1
ATOM 785 N N . LEU A 1 96 ? -11.690 -10.128 8.645 1.00 98.69 96 LEU A N 1
ATOM 786 C CA . LEU A 1 96 ? -12.555 -11.312 8.658 1.00 98.69 96 LEU A CA 1
ATOM 787 C C . LEU A 1 96 ? -13.243 -11.509 10.016 1.00 98.69 96 LEU A C 1
ATOM 789 O O . LEU A 1 96 ? -14.425 -11.831 10.064 1.00 98.69 96 LEU A O 1
ATOM 793 N N . ALA A 1 97 ? -12.527 -11.294 11.122 1.00 98.62 97 ALA A N 1
ATOM 794 C CA . ALA A 1 97 ? -13.091 -11.417 12.467 1.00 98.62 97 ALA A CA 1
ATOM 795 C C . ALA A 1 97 ? -14.076 -10.287 12.831 1.00 98.62 97 ALA A C 1
ATOM 797 O O . ALA A 1 97 ? -14.859 -10.452 13.763 1.00 98.62 97 ALA A O 1
ATOM 798 N N . HIS A 1 98 ? -14.027 -9.155 12.122 1.00 98.44 98 HIS A N 1
ATOM 799 C CA . HIS A 1 98 ? -14.859 -7.971 12.374 1.00 98.44 98 HIS A CA 1
ATOM 800 C C . HIS A 1 98 ? -15.884 -7.704 11.259 1.00 98.44 98 HIS A C 1
ATOM 802 O O . HIS A 1 98 ? -16.480 -6.632 11.251 1.00 98.44 98 HIS A O 1
ATOM 808 N N . ASP A 1 99 ? -16.063 -8.641 10.321 1.00 98.38 99 ASP A N 1
ATOM 809 C CA . ASP A 1 99 ? -16.985 -8.532 9.178 1.00 98.38 99 ASP A CA 1
ATOM 810 C C . ASP A 1 99 ? -16.874 -7.186 8.431 1.00 98.38 99 ASP A C 1
ATOM 812 O O . ASP A 1 99 ? -17.836 -6.445 8.237 1.00 98.38 99 ASP A O 1
ATOM 816 N N . SER A 1 100 ? -15.644 -6.820 8.063 1.00 98.56 100 SER A N 1
ATOM 817 C CA . SER A 1 100 ? -15.342 -5.548 7.396 1.00 98.56 100 SER A CA 1
ATOM 818 C C . SER A 1 100 ? -14.548 -5.760 6.109 1.00 98.56 100 SER A C 1
ATOM 820 O O . SER A 1 100 ? -13.954 -6.815 5.895 1.00 98.56 100 SER A O 1
ATOM 822 N N . LYS A 1 101 ? -14.561 -4.758 5.222 1.00 98.31 101 LYS A N 1
ATOM 823 C CA . LYS A 1 101 ? -13.902 -4.829 3.910 1.00 98.31 101 LYS A CA 1
ATOM 824 C C . LYS A 1 101 ? -12.377 -4.773 4.024 1.00 98.31 101 LYS A C 1
ATOM 826 O O . LYS A 1 101 ? -11.851 -4.084 4.892 1.00 98.31 101 LYS A O 1
ATOM 831 N N . PHE A 1 102 ? -11.699 -5.467 3.112 1.00 98.62 102 PHE A N 1
ATOM 832 C CA . PHE A 1 102 ? -10.235 -5.540 3.009 1.00 98.62 102 PHE A CA 1
ATOM 833 C C . PHE A 1 102 ? -9.781 -5.672 1.540 1.00 98.62 102 PHE A C 1
ATOM 835 O O . PHE A 1 102 ? -8.861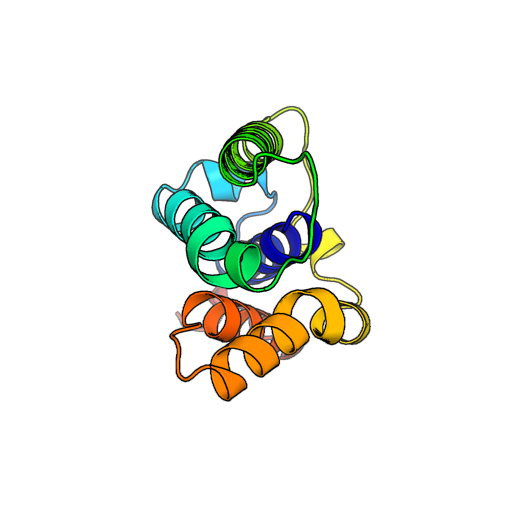 -6.424 1.212 1.00 98.62 102 PHE A O 1
ATOM 842 N N . ASP A 1 103 ? -10.486 -4.997 0.630 1.00 98.75 103 ASP A N 1
ATOM 843 C CA . ASP A 1 103 ? -10.339 -5.161 -0.820 1.00 98.75 103 ASP A CA 1
ATOM 844 C C . ASP A 1 103 ? -8.902 -4.856 -1.297 1.00 98.75 103 ASP A C 1
ATOM 846 O O . ASP A 1 103 ? -8.368 -5.553 -2.163 1.00 98.75 103 ASP A O 1
ATOM 850 N N . LEU A 1 104 ? -8.228 -3.868 -0.700 1.00 98.88 104 LEU A N 1
ATOM 851 C CA . LEU A 1 104 ? -6.862 -3.470 -1.059 1.00 98.88 104 LEU A CA 1
ATOM 852 C C . LEU A 1 104 ? -5.803 -4.411 -0.470 1.00 98.88 104 LEU A C 1
ATOM 854 O O . LEU A 1 104 ? -4.791 -4.688 -1.116 1.00 98.88 104 LEU A O 1
ATOM 858 N N . LEU A 1 105 ? -6.023 -4.954 0.725 1.00 98.81 105 LEU A N 1
ATOM 859 C CA . LEU A 1 105 ? -5.207 -6.025 1.292 1.00 98.81 105 LEU A CA 1
ATOM 860 C C . LEU A 1 105 ? -5.314 -7.286 0.430 1.00 98.81 105 LEU A C 1
ATOM 862 O O . LEU A 1 105 ? -4.288 -7.895 0.119 1.00 98.81 105 LEU A O 1
ATOM 866 N N . ALA A 1 106 ? -6.526 -7.651 0.001 1.00 98.75 106 ALA A N 1
ATOM 867 C CA . ALA A 1 106 ? -6.751 -8.766 -0.915 1.00 98.75 106 ALA A CA 1
ATOM 868 C C . ALA A 1 106 ? -6.052 -8.530 -2.263 1.00 98.75 106 ALA A C 1
ATOM 870 O O . ALA A 1 106 ? -5.344 -9.416 -2.747 1.00 98.75 106 ALA A O 1
ATOM 871 N N . LEU A 1 107 ? -6.159 -7.320 -2.823 1.00 98.75 107 LEU A N 1
ATOM 872 C CA . LEU A 1 107 ? -5.432 -6.921 -4.029 1.00 98.75 107 LEU A CA 1
ATOM 873 C C . LEU A 1 107 ? -3.911 -7.019 -3.842 1.00 98.75 107 LEU A C 1
ATOM 875 O O . LEU A 1 107 ? -3.215 -7.513 -4.724 1.00 98.75 107 LEU A O 1
ATOM 879 N N . GLY A 1 108 ? -3.382 -6.606 -2.689 1.00 98.44 108 GLY A N 1
ATOM 880 C CA . GLY A 1 108 ? -1.962 -6.742 -2.362 1.00 98.44 108 GLY A CA 1
ATOM 881 C C . GLY A 1 108 ? -1.486 -8.197 -2.330 1.00 98.44 108 GLY A C 1
ATOM 882 O O . GLY A 1 108 ? -0.414 -8.504 -2.856 1.00 98.44 108 GLY A O 1
ATOM 883 N N . VAL A 1 109 ? -2.291 -9.102 -1.760 1.00 98.50 109 VAL A N 1
ATOM 884 C CA . VAL A 1 109 ? -2.015 -10.550 -1.756 1.00 98.50 109 VAL A CA 1
ATOM 885 C C . VAL A 1 109 ? -2.081 -11.116 -3.175 1.00 98.50 109 VAL A C 1
ATOM 887 O O . VAL A 1 109 ? -1.175 -11.847 -3.574 1.00 98.50 109 VAL A O 1
ATOM 890 N N . ALA A 1 110 ? -3.091 -10.742 -3.964 1.00 98.12 110 ALA A N 1
ATOM 891 C CA . ALA A 1 110 ? -3.209 -11.152 -5.363 1.00 98.12 110 ALA A CA 1
ATOM 892 C C . ALA A 1 110 ? -2.023 -10.652 -6.210 1.00 98.12 110 ALA A C 1
ATOM 894 O O . ALA A 1 110 ? -1.459 -11.414 -6.995 1.00 98.12 110 ALA A O 1
ATOM 895 N N . GLY A 1 111 ? -1.589 -9.407 -5.995 1.00 97.50 111 GLY A N 1
ATOM 896 C CA . GLY A 1 111 ? -0.397 -8.833 -6.616 1.00 97.50 111 GLY A CA 1
ATOM 897 C C . GLY A 1 111 ? 0.869 -9.612 -6.262 1.00 97.50 111 GLY A C 1
ATOM 898 O O . GLY A 1 111 ? 1.662 -9.924 -7.146 1.00 97.50 111 GLY A O 1
ATOM 899 N N . TRP A 1 112 ? 1.039 -10.014 -4.997 1.00 97.69 112 TRP A N 1
ATOM 900 C CA . TRP A 1 112 ? 2.139 -10.905 -4.617 1.00 97.69 112 TRP A CA 1
ATOM 901 C C . TRP A 1 112 ? 2.064 -12.257 -5.335 1.00 97.69 112 TRP A C 1
ATOM 903 O O . TRP A 1 112 ? 3.079 -12.707 -5.860 1.00 97.69 112 TRP A O 1
ATOM 913 N N . MET A 1 113 ? 0.886 -12.892 -5.384 1.00 96.44 113 MET A N 1
ATOM 914 C CA . MET A 1 113 ? 0.696 -14.188 -6.053 1.00 96.44 113 MET A CA 1
ATOM 915 C C . MET A 1 113 ? 1.058 -14.116 -7.541 1.00 96.44 113 MET A C 1
ATOM 917 O O . MET A 1 113 ? 1.738 -15.007 -8.047 1.00 96.44 113 MET A O 1
ATOM 921 N N . ARG A 1 114 ? 0.646 -13.045 -8.232 1.00 95.06 114 ARG A N 1
ATOM 922 C CA . ARG A 1 114 ? 1.009 -12.791 -9.636 1.00 95.06 114 ARG A CA 1
ATOM 923 C C . ARG A 1 114 ? 2.511 -12.563 -9.791 1.00 95.06 114 ARG A C 1
ATOM 925 O O . ARG A 1 114 ? 3.130 -13.216 -10.622 1.00 95.06 114 ARG A O 1
ATOM 932 N N . TYR A 1 115 ? 3.104 -11.733 -8.931 1.00 93.19 115 TYR A N 1
ATOM 933 C CA . TYR A 1 115 ? 4.544 -11.465 -8.924 1.00 93.19 115 TYR A CA 1
ATOM 934 C C . TYR A 1 115 ? 5.385 -12.745 -8.768 1.00 93.19 115 TYR A C 1
ATOM 936 O O . TYR A 1 115 ? 6.303 -12.975 -9.552 1.00 93.19 115 TYR A O 1
ATOM 944 N N . VAL A 1 116 ? 5.071 -13.610 -7.794 1.00 92.25 116 VAL A N 1
ATOM 945 C CA . VAL A 1 116 ? 5.831 -14.862 -7.586 1.00 92.25 116 VAL A CA 1
ATOM 946 C C . VAL A 1 116 ? 5.529 -15.938 -8.625 1.00 92.25 116 VAL A C 1
ATOM 948 O O . VAL A 1 116 ? 6.329 -16.853 -8.792 1.00 92.25 116 VAL A O 1
ATOM 951 N N . GLY A 1 117 ? 4.402 -15.827 -9.332 1.00 86.31 117 GLY A N 1
ATOM 952 C CA . GLY A 1 117 ? 4.073 -16.684 -10.469 1.00 86.31 117 GLY A CA 1
ATOM 953 C C . GLY A 1 117 ? 4.993 -16.482 -11.678 1.00 86.31 117 GLY A C 1
ATOM 954 O O . GLY A 1 117 ? 4.953 -17.299 -12.591 1.00 86.31 117 GLY A O 1
ATOM 955 N N . GLY A 1 118 ? 5.823 -15.430 -11.686 1.00 70.56 118 GLY A N 1
ATOM 956 C CA . GLY A 1 118 ? 6.828 -15.187 -12.724 1.00 70.56 118 GLY A CA 1
ATOM 957 C C . GLY A 1 118 ? 6.268 -14.719 -14.070 1.00 70.56 118 GLY A C 1
ATOM 958 O O . GLY A 1 118 ? 7.028 -14.630 -15.025 1.00 70.56 118 GLY A O 1
ATOM 959 N N . VAL A 1 119 ? 4.969 -14.414 -14.142 1.00 62.50 119 VAL A N 1
ATOM 960 C CA . VAL A 1 119 ? 4.304 -13.861 -15.329 1.00 62.50 119 VAL A CA 1
ATOM 961 C C . VAL A 1 119 ? 3.966 -12.407 -15.029 1.00 62.50 119 VAL A C 1
ATOM 963 O O . VAL A 1 119 ? 3.102 -12.137 -14.190 1.00 62.50 119 VAL A O 1
ATOM 966 N N . ASP A 1 120 ? 4.666 -11.477 -15.675 1.00 62.31 120 ASP A N 1
ATOM 967 C CA . ASP A 1 120 ? 4.304 -10.061 -15.629 1.00 62.31 120 ASP A CA 1
ATOM 968 C C . ASP A 1 120 ? 3.163 -9.751 -16.621 1.00 62.31 120 ASP A C 1
ATOM 970 O O . ASP A 1 120 ? 2.828 -10.555 -17.495 1.00 62.31 120 ASP A O 1
ATOM 974 N N . ASP A 1 121 ? 2.516 -8.590 -16.482 1.00 64.75 121 ASP A N 1
ATOM 975 C CA . ASP A 1 121 ? 1.382 -8.226 -17.346 1.00 64.75 121 ASP A CA 1
ATOM 976 C C . ASP A 1 121 ? 1.822 -7.799 -18.766 1.00 64.75 121 ASP A C 1
ATOM 978 O O . ASP A 1 121 ? 0.979 -7.447 -19.596 1.00 64.75 121 ASP A O 1
ATOM 982 N N . ARG A 1 122 ? 3.126 -7.830 -19.089 1.00 59.50 122 ARG A N 1
ATOM 983 C CA . ARG A 1 122 ? 3.628 -7.512 -20.438 1.00 59.50 122 ARG A CA 1
ATOM 984 C C . ARG A 1 122 ? 3.486 -8.688 -21.399 1.00 59.50 122 ARG A C 1
ATOM 986 O O . ARG A 1 122 ? 3.450 -8.451 -22.603 1.00 59.50 122 ARG A O 1
ATOM 993 N N . GLU A 1 123 ? 3.358 -9.914 -20.894 1.00 46.97 123 GLU A N 1
ATOM 994 C CA . GLU A 1 123 ? 3.200 -11.118 -21.722 1.00 46.97 123 GLU A CA 1
ATOM 995 C C . GLU A 1 123 ? 1.754 -11.378 -22.196 1.00 46.97 123 GLU A C 1
ATOM 997 O O . GLU A 1 123 ? 1.529 -12.280 -22.998 1.00 46.97 123 GLU A O 1
ATOM 1002 N N . ILE A 1 124 ? 0.763 -10.586 -21.761 1.00 49.38 124 ILE A N 1
ATOM 1003 C CA . ILE A 1 124 ? -0.654 -10.725 -22.169 1.00 49.38 124 ILE A CA 1
ATOM 1004 C C . ILE A 1 124 ? -1.033 -9.666 -23.227 1.00 49.38 124 ILE A C 1
ATOM 1006 O O . ILE A 1 124 ? -2.051 -8.983 -23.107 1.00 49.38 124 ILE A O 1
ATOM 1010 N N . ARG A 1 125 ? -0.205 -9.486 -24.261 1.00 38.38 125 ARG A N 1
ATOM 1011 C CA . ARG A 1 125 ? -0.533 -8.655 -25.435 1.00 38.38 125 ARG A CA 1
ATOM 1012 C C . ARG A 1 125 ? -0.537 -9.462 -26.720 1.00 38.38 125 ARG A C 1
ATOM 1014 O O . ARG A 1 125 ? 0.400 -10.264 -26.907 1.00 38.38 125 ARG A O 1
#

Secondary structure (DSSP, 8-state):
-HHHHHHHHHHHHHHTT-SBHHHHHHSHHHHHHHHHIIIIIIGGG---SS--HHHHHHHHHHHHT-TT---BHHHHHTTHHHHHIIIIIHHHHHHHHTT---HHHHHHHHHHHHHHTT--TTS--

pLDDT: mean 94.61, std 10.44, range [38.38, 98.88]

Organism: Shigella dysenteriae (NCBI:txid622)